Protein AF-A0A8X7YEC7-F1 (afdb_monomer)

Nearest PDB structures (foldseek):
  1x91-assembly1_A  TM=8.165E-01  e=9.341E-04  Arabidopsis thaliana
  2rld-assembly1_A  TM=5.932E-01  e=6.424E-01  Bacteroides thetaiotaomicron VPI-5482
  5nqn-assembly1_A  TM=4.622E-01  e=6.740E-01  Methylosinus trichosporium OB3b
  1qu7-assembly1_B  TM=2.456E-01  e=3.452E+00  Escherichia coli

Radius of gyration: 21.56 Å; Cα contacts (8 Å, |Δi|>4): 210; chains: 1; bounding box: 38×28×79 Å

Structure (mmCIF, N/CA/C/O backbone):
data_AF-A0A8X7YEC7-F1
#
_entry.id   AF-A0A8X7YEC7-F1
#
loop_
_atom_site.group_PDB
_atom_site.id
_atom_site.type_symbol
_atom_site.label_atom_id
_atom_site.label_alt_id
_atom_site.label_comp_id
_atom_site.label_asym_id
_atom_site.label_entity_id
_atom_site.label_seq_id
_atom_site.pdbx_PDB_ins_code
_atom_site.Cartn_x
_atom_site.Cartn_y
_atom_site.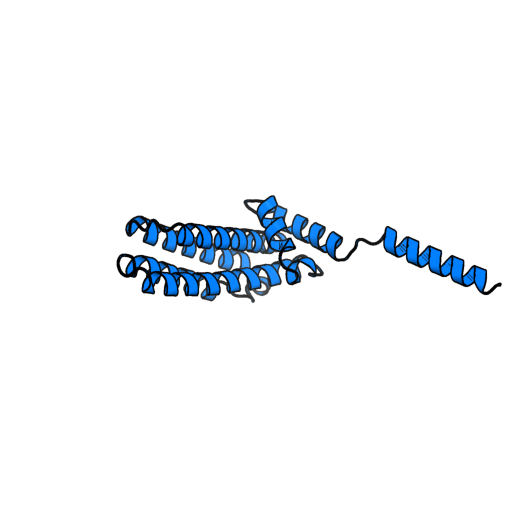Cartn_z
_atom_site.occupancy
_atom_site.B_iso_or_equiv
_atom_site.auth_seq_id
_atom_site.auth_comp_id
_atom_site.auth_asym_id
_atom_site.auth_atom_id
_atom_site.pdbx_PDB_model_num
ATOM 1 N N . MET A 1 1 ? 7.967 14.610 -59.598 1.00 54.66 1 MET A N 1
ATOM 2 C CA . MET A 1 1 ? 7.389 13.491 -58.825 1.00 54.66 1 MET A CA 1
ATOM 3 C C . MET A 1 1 ? 5.997 13.928 -58.411 1.00 54.66 1 MET A C 1
ATOM 5 O O . MET A 1 1 ? 5.881 15.002 -57.839 1.00 54.66 1 MET A O 1
ATOM 9 N N . ASP A 1 2 ? 4.964 13.201 -58.834 1.00 65.31 2 ASP A N 1
ATOM 10 C CA . ASP A 1 2 ? 3.565 13.637 -58.742 1.00 65.31 2 ASP A CA 1
ATOM 11 C C . ASP A 1 2 ? 3.104 13.771 -57.278 1.00 65.31 2 ASP A C 1
ATOM 13 O O . ASP A 1 2 ? 3.426 12.913 -56.452 1.00 65.31 2 ASP A O 1
ATOM 17 N N . SER A 1 3 ? 2.353 14.826 -56.944 1.00 69.06 3 SER A N 1
ATOM 18 C CA . SER A 1 3 ? 1.932 15.131 -55.559 1.00 69.06 3 SER A CA 1
ATOM 19 C C . SER A 1 3 ? 1.156 13.966 -54.920 1.00 69.06 3 SER A C 1
ATOM 21 O O . SER A 1 3 ? 1.333 13.655 -53.742 1.00 69.06 3 SER A O 1
ATOM 23 N N . LYS A 1 4 ? 0.385 13.227 -55.729 1.00 73.25 4 LYS A N 1
ATOM 24 C CA . LYS A 1 4 ? -0.335 12.014 -55.310 1.00 73.25 4 LYS A CA 1
ATOM 25 C C . LYS A 1 4 ? 0.591 10.879 -54.861 1.00 73.25 4 LYS A C 1
ATOM 27 O O . LYS A 1 4 ? 0.279 10.202 -53.885 1.00 73.25 4 LYS A O 1
ATOM 32 N N . ASN A 1 5 ? 1.737 10.691 -55.520 1.00 74.50 5 ASN A N 1
ATOM 33 C CA . ASN A 1 5 ? 2.696 9.648 -55.141 1.00 74.50 5 ASN A CA 1
ATOM 34 C C . ASN A 1 5 ? 3.385 9.972 -53.814 1.00 74.50 5 ASN A C 1
ATOM 36 O O . ASN A 1 5 ? 3.633 9.066 -53.026 1.00 74.50 5 ASN A O 1
ATOM 40 N N . GLN A 1 6 ? 3.652 11.250 -53.534 1.00 74.75 6 GLN A N 1
ATOM 41 C CA . GLN A 1 6 ? 4.194 11.655 -52.236 1.00 74.75 6 GLN A CA 1
ATOM 42 C C . GLN A 1 6 ? 3.188 11.389 -51.111 1.00 74.75 6 GLN A C 1
ATOM 44 O O . GLN A 1 6 ? 3.559 10.783 -50.111 1.00 74.75 6 GLN A O 1
ATOM 49 N N . ILE A 1 7 ? 1.912 11.743 -51.295 1.00 81.94 7 ILE A N 1
ATOM 50 C CA . ILE A 1 7 ? 0.855 11.486 -50.300 1.00 81.94 7 ILE A CA 1
ATOM 51 C C . ILE A 1 7 ? 0.713 9.98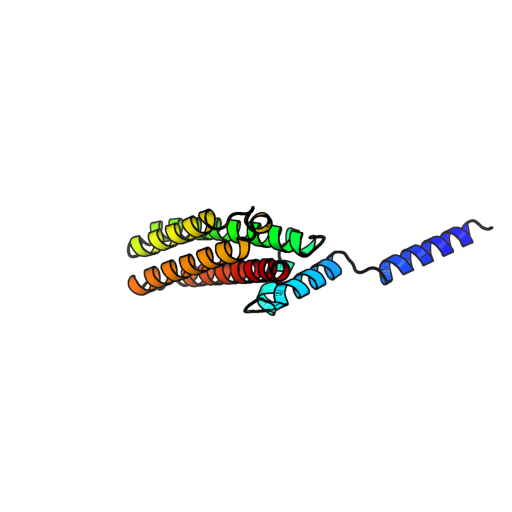3 -50.013 1.00 81.94 7 ILE A C 1
ATOM 53 O O . ILE A 1 7 ? 0.617 9.591 -48.853 1.00 81.94 7 ILE A O 1
ATOM 57 N N . MET A 1 8 ? 0.760 9.137 -51.046 1.00 81.38 8 MET A N 1
ATOM 58 C CA . MET A 1 8 ? 0.685 7.676 -50.900 1.00 81.38 8 MET A CA 1
ATOM 59 C C . MET A 1 8 ? 1.874 7.103 -50.115 1.00 81.38 8 MET A C 1
ATOM 61 O O . MET A 1 8 ? 1.682 6.252 -49.250 1.00 81.38 8 MET A O 1
ATOM 65 N N . ILE A 1 9 ? 3.093 7.593 -50.372 1.00 83.88 9 ILE A N 1
ATOM 66 C CA . ILE A 1 9 ? 4.298 7.175 -49.639 1.00 83.88 9 ILE A CA 1
ATOM 67 C C . ILE A 1 9 ? 4.211 7.611 -48.171 1.00 83.88 9 ILE A C 1
ATOM 69 O O . ILE A 1 9 ? 4.456 6.801 -47.280 1.00 83.88 9 ILE A O 1
ATOM 73 N N . PHE A 1 10 ? 3.807 8.856 -47.904 1.00 82.69 10 PHE A N 1
ATOM 74 C CA . PHE A 1 10 ? 3.613 9.343 -46.536 1.00 82.69 10 PHE A CA 1
ATOM 75 C C . PHE A 1 10 ? 2.533 8.550 -45.791 1.00 82.69 10 PHE A C 1
ATOM 77 O O . PHE A 1 10 ? 2.754 8.158 -44.648 1.00 82.69 10 PHE A O 1
ATOM 84 N N . ALA A 1 11 ? 1.402 8.252 -46.434 1.00 84.50 11 ALA A N 1
ATOM 85 C CA . ALA A 1 11 ? 0.340 7.447 -45.837 1.00 84.50 11 ALA A CA 1
ATOM 86 C C . ALA A 1 11 ? 0.811 6.021 -45.511 1.00 84.50 11 ALA A C 1
ATOM 88 O O . ALA A 1 11 ? 0.528 5.528 -44.423 1.00 84.50 11 ALA A O 1
ATOM 89 N N . ALA A 1 12 ? 1.574 5.384 -46.405 1.00 85.00 12 ALA A N 1
ATOM 90 C CA . ALA A 1 12 ? 2.129 4.052 -46.173 1.00 85.00 12 ALA A CA 1
ATOM 91 C C . ALA A 1 12 ? 3.129 4.031 -45.006 1.00 85.00 12 ALA A C 1
ATOM 93 O O . ALA A 1 12 ? 3.088 3.113 -44.192 1.00 85.00 12 ALA A O 1
ATOM 94 N N . ILE A 1 13 ? 3.980 5.058 -44.883 1.00 84.56 13 ILE A N 1
ATOM 95 C CA . ILE A 1 13 ? 4.914 5.198 -43.756 1.00 84.56 13 ILE A CA 1
ATOM 96 C C . ILE A 1 13 ? 4.142 5.381 -42.450 1.00 84.56 13 ILE A C 1
ATOM 98 O O . ILE A 1 13 ? 4.406 4.674 -41.485 1.00 84.56 13 ILE A O 1
ATOM 102 N N . VAL A 1 14 ? 3.160 6.282 -42.414 1.00 83.06 14 VAL A N 1
ATOM 103 C CA . VAL A 1 14 ? 2.348 6.523 -41.212 1.00 83.06 14 VAL A CA 1
ATOM 104 C C . VAL A 1 14 ? 1.594 5.257 -40.795 1.00 83.06 14 VAL A C 1
ATOM 106 O O . VAL A 1 14 ? 1.624 4.897 -39.622 1.00 83.06 14 VAL A O 1
ATOM 109 N N . LEU A 1 15 ? 0.990 4.531 -41.741 1.00 82.00 15 LEU A N 1
ATOM 110 C CA . LEU A 1 15 ? 0.308 3.265 -41.461 1.00 82.00 15 LEU A CA 1
ATOM 111 C C . LEU A 1 15 ? 1.281 2.198 -40.938 1.00 82.00 15 LEU A C 1
ATOM 113 O O . LEU A 1 15 ? 0.968 1.489 -39.987 1.00 82.00 15 LEU A O 1
ATOM 117 N N . TYR A 1 16 ? 2.474 2.107 -41.531 1.00 82.12 16 TYR A N 1
ATOM 118 C CA . TYR A 1 16 ? 3.519 1.187 -41.091 1.00 82.12 16 TYR A CA 1
ATOM 119 C C . TYR A 1 16 ? 3.964 1.490 -39.656 1.00 82.12 16 TYR A C 1
ATOM 121 O O . TYR A 1 16 ? 4.081 0.566 -38.853 1.00 82.12 16 TYR A O 1
ATOM 129 N N . LEU A 1 17 ? 4.140 2.770 -39.312 1.00 78.31 17 LEU A N 1
ATOM 130 C CA . LEU A 1 17 ? 4.478 3.198 -37.955 1.00 78.31 17 LEU A CA 1
ATOM 131 C C . LEU A 1 17 ? 3.353 2.863 -36.960 1.00 78.31 17 LEU A C 1
ATOM 133 O O . LEU A 1 17 ? 3.628 2.302 -35.907 1.00 78.31 17 LEU A O 1
ATOM 137 N N . PHE A 1 18 ? 2.087 3.116 -37.298 1.00 71.69 18 PHE A N 1
ATOM 138 C CA . PHE A 1 18 ? 0.964 2.765 -36.416 1.00 71.69 18 PHE A CA 1
ATOM 139 C C . PHE A 1 18 ? 0.798 1.256 -36.188 1.00 71.69 18 PHE A C 1
ATOM 141 O O . PHE A 1 18 ? 0.271 0.864 -35.155 1.00 71.69 18 PHE A O 1
ATOM 148 N N . LEU A 1 19 ? 1.224 0.417 -37.136 1.00 75.25 19 LEU A N 1
ATOM 149 C CA . LEU A 1 19 ? 1.111 -1.041 -37.029 1.00 75.25 19 LEU A CA 1
ATOM 150 C C . LEU A 1 19 ? 2.298 -1.706 -36.317 1.00 75.25 19 LEU A C 1
ATOM 152 O O . LEU A 1 19 ? 2.143 -2.813 -35.814 1.00 75.25 19 LEU A O 1
ATOM 156 N N . HIS A 1 20 ? 3.478 -1.077 -36.311 1.00 72.69 20 HIS A N 1
ATOM 157 C CA . HIS A 1 20 ? 4.707 -1.689 -35.781 1.00 72.69 20 HIS A CA 1
ATOM 158 C C . HIS A 1 20 ? 5.161 -1.112 -34.442 1.00 72.69 20 HIS A C 1
ATOM 160 O O . HIS A 1 20 ? 5.973 -1.742 -33.767 1.00 72.69 20 HIS A O 1
ATOM 166 N N . PHE A 1 21 ? 4.677 0.071 -34.056 1.00 73.38 21 PHE A N 1
ATOM 167 C CA . PHE A 1 21 ? 4.976 0.635 -32.747 1.00 73.38 21 PHE A CA 1
ATOM 168 C C . PHE A 1 21 ? 3.838 0.307 -31.784 1.00 73.38 21 PHE A C 1
ATOM 170 O O . PHE A 1 21 ? 2.695 0.665 -32.080 1.00 73.38 21 PHE A O 1
ATOM 177 N N . PRO A 1 22 ? 4.129 -0.353 -30.648 1.00 70.38 22 PRO A N 1
ATOM 178 C CA . PRO A 1 22 ? 3.108 -0.632 -29.656 1.00 70.38 22 PRO A CA 1
ATOM 179 C C . PRO A 1 22 ? 2.471 0.678 -29.207 1.00 70.38 22 PRO A C 1
ATOM 181 O O . PRO A 1 22 ? 3.139 1.708 -29.042 1.00 70.38 22 PRO A O 1
ATOM 184 N N . SER A 1 23 ? 1.158 0.639 -29.014 1.00 80.81 23 SER A N 1
ATOM 185 C CA . SER A 1 23 ? 0.453 1.753 -28.396 1.00 80.81 23 SER A CA 1
ATOM 186 C C . SER A 1 23 ? 1.023 2.020 -26.997 1.00 80.81 23 SER A C 1
ATOM 188 O O . SER A 1 23 ? 1.569 1.127 -26.346 1.00 80.81 23 SER A O 1
ATOM 190 N N . GLN A 1 24 ? 0.866 3.245 -26.489 1.00 79.44 24 GLN A N 1
ATOM 191 C CA . GLN A 1 24 ? 1.275 3.561 -25.112 1.00 79.44 24 GLN A CA 1
ATOM 192 C C . GLN A 1 24 ? 0.622 2.619 -24.089 1.00 79.44 24 GLN A C 1
ATOM 194 O O . GLN A 1 24 ? 1.245 2.253 -23.099 1.00 79.44 24 GLN A O 1
ATOM 199 N N . THR A 1 25 ? -0.612 2.188 -24.355 1.00 82.88 25 THR A N 1
ATOM 200 C CA . THR A 1 25 ? -1.328 1.218 -23.527 1.00 82.88 25 THR A CA 1
ATOM 201 C C . THR A 1 25 ? -0.653 -0.151 -23.535 1.00 82.88 25 THR A C 1
ATOM 203 O O . THR A 1 25 ? -0.433 -0.709 -22.466 1.00 82.88 25 THR A O 1
ATOM 206 N N . GLU A 1 26 ? -0.292 -0.687 -24.702 1.00 85.94 26 GLU A N 1
ATOM 207 C CA . GLU A 1 26 ? 0.388 -1.987 -24.801 1.00 85.94 26 GLU A CA 1
ATOM 208 C C . GLU A 1 26 ? 1.764 -1.958 -24.130 1.00 85.94 26 GLU A C 1
ATOM 210 O O . GLU A 1 26 ? 2.070 -2.846 -23.337 1.00 85.94 26 GLU A O 1
ATOM 215 N N . ALA A 1 27 ? 2.548 -0.901 -24.367 1.00 86.31 27 ALA A N 1
ATOM 216 C CA . ALA A 1 27 ? 3.844 -0.717 -23.716 1.00 86.31 27 ALA A CA 1
ATOM 217 C C . ALA A 1 27 ? 3.707 -0.626 -22.183 1.00 86.31 27 ALA A C 1
ATOM 219 O O . ALA A 1 27 ? 4.483 -1.233 -21.446 1.00 86.31 27 ALA A O 1
ATOM 220 N N . GLY A 1 28 ? 2.686 0.083 -21.692 1.00 89.56 28 GLY A N 1
ATOM 221 C CA . GLY A 1 28 ? 2.388 0.178 -20.264 1.00 89.56 28 GLY A CA 1
ATOM 222 C C . GLY A 1 28 ? 1.987 -1.160 -19.638 1.00 89.56 28 GLY A C 1
ATOM 223 O O . GLY A 1 28 ? 2.434 -1.485 -18.539 1.00 89.56 28 GLY A O 1
ATOM 224 N N . VAL A 1 29 ? 1.178 -1.965 -20.335 1.00 92.94 29 VAL A N 1
ATOM 225 C CA . VAL A 1 29 ? 0.795 -3.314 -19.881 1.00 92.94 29 VAL A CA 1
ATOM 226 C C . VAL A 1 29 ? 2.007 -4.241 -19.836 1.00 92.94 29 VAL A C 1
ATOM 228 O O . VAL A 1 29 ? 2.161 -4.990 -18.870 1.00 92.94 29 VAL A O 1
ATOM 231 N N . GLU A 1 30 ? 2.881 -4.189 -20.841 1.00 93.75 30 GLU A N 1
ATOM 232 C CA . GLU A 1 30 ? 4.117 -4.975 -20.864 1.00 93.75 30 GLU A CA 1
ATOM 233 C C . GLU A 1 30 ? 5.028 -4.607 -19.686 1.00 93.75 30 GLU A C 1
ATOM 235 O O . GLU A 1 30 ? 5.528 -5.483 -18.976 1.00 93.75 30 GLU A O 1
ATOM 240 N N . LEU A 1 31 ? 5.183 -3.311 -19.417 1.00 94.44 31 LEU A N 1
ATOM 241 C CA . LEU A 1 31 ? 6.000 -2.820 -18.316 1.00 94.44 31 LEU A CA 1
ATOM 242 C C . LEU A 1 31 ? 5.409 -3.193 -16.945 1.00 94.44 31 LEU A C 1
ATOM 244 O O . LEU A 1 31 ? 6.135 -3.683 -16.079 1.00 94.44 31 LEU A O 1
ATOM 248 N N . ALA A 1 32 ? 4.090 -3.058 -16.765 1.00 95.12 32 ALA A N 1
ATOM 249 C CA . ALA A 1 32 ? 3.384 -3.539 -15.575 1.00 95.12 32 ALA A CA 1
ATOM 250 C C . ALA A 1 32 ? 3.580 -5.054 -15.378 1.00 95.12 32 ALA A C 1
ATOM 252 O O . ALA A 1 32 ? 3.898 -5.523 -14.287 1.00 95.12 32 ALA A O 1
ATOM 253 N N . SER A 1 33 ? 3.470 -5.824 -16.460 1.00 95.69 33 SER A N 1
ATOM 254 C CA . SER A 1 33 ? 3.699 -7.272 -16.464 1.00 95.69 33 SER A CA 1
ATOM 255 C C . SER A 1 33 ? 5.129 -7.637 -16.078 1.00 95.69 33 SER A C 1
ATOM 257 O O . SER A 1 33 ? 5.350 -8.649 -15.412 1.00 95.69 33 SER A O 1
ATOM 259 N N . LYS A 1 34 ? 6.111 -6.824 -16.482 1.00 95.06 34 LYS A N 1
ATOM 260 C CA . LYS A 1 34 ? 7.515 -7.022 -16.127 1.00 95.06 34 LYS A CA 1
ATOM 261 C C . LYS A 1 34 ? 7.744 -6.833 -14.631 1.00 95.06 34 LYS A C 1
ATOM 263 O O . LYS A 1 34 ? 8.390 -7.690 -14.031 1.00 95.06 34 LYS A O 1
ATOM 268 N N . VAL A 1 35 ? 7.203 -5.767 -14.040 1.00 95.62 35 VAL A N 1
ATOM 269 C CA . VAL A 1 35 ? 7.418 -5.487 -12.614 1.00 95.62 35 VAL A CA 1
ATOM 270 C C . VAL A 1 35 ? 6.665 -6.450 -11.689 1.00 95.62 35 VAL A C 1
ATOM 272 O O . VAL A 1 35 ? 7.132 -6.782 -10.605 1.00 95.62 35 VAL A O 1
ATOM 275 N N . CYS A 1 36 ? 5.524 -6.980 -12.134 1.00 97.12 36 CYS A N 1
ATOM 276 C CA . CYS A 1 36 ? 4.721 -7.905 -11.337 1.00 97.12 36 CYS A CA 1
ATOM 277 C C . CYS A 1 36 ? 5.302 -9.321 -11.231 1.00 97.12 36 CYS A C 1
ATOM 279 O O . CYS A 1 36 ? 4.726 -10.164 -10.554 1.00 97.12 36 CYS A O 1
ATOM 281 N N . LYS A 1 37 ? 6.450 -9.616 -11.854 1.00 95.12 37 LYS A N 1
ATOM 282 C CA . LYS A 1 37 ? 7.102 -10.935 -11.735 1.00 95.12 37 LYS A CA 1
ATOM 283 C C . LYS A 1 37 ? 7.494 -11.297 -10.301 1.00 95.12 37 LYS A C 1
ATOM 285 O O . LYS A 1 37 ? 7.618 -12.479 -10.001 1.00 95.12 37 LYS A O 1
ATOM 290 N N . TYR A 1 38 ? 7.688 -10.292 -9.451 1.00 89.50 38 TYR A N 1
ATOM 291 C CA . TYR A 1 38 ? 8.061 -10.455 -8.047 1.00 89.50 38 TYR A CA 1
ATOM 292 C C . TYR A 1 38 ? 6.877 -10.294 -7.083 1.00 89.50 38 TYR A C 1
ATOM 294 O O . TYR A 1 38 ? 7.088 -10.272 -5.873 1.00 89.50 38 TYR A O 1
ATOM 302 N N . SER A 1 39 ? 5.645 -10.156 -7.586 1.00 94.44 39 SER A N 1
ATOM 303 C CA . SER A 1 39 ? 4.468 -10.039 -6.723 1.00 94.44 39 SER A CA 1
ATOM 304 C C . SER A 1 39 ? 4.032 -11.398 -6.181 1.00 94.44 39 SER A C 1
ATOM 306 O O . SER A 1 39 ? 4.281 -12.445 -6.785 1.00 94.44 39 SER A O 1
ATOM 308 N N . GLN A 1 40 ? 3.333 -11.389 -5.047 1.00 92.31 40 GLN A N 1
ATOM 309 C CA . GLN A 1 40 ? 2.715 -12.601 -4.510 1.00 92.31 40 GLN A CA 1
ATOM 310 C C . GLN A 1 40 ? 1.550 -13.064 -5.389 1.00 92.31 40 GLN A C 1
ATOM 312 O O . GLN A 1 40 ? 1.303 -14.263 -5.522 1.00 92.31 40 GLN A O 1
ATOM 317 N N . ASN A 1 41 ? 0.835 -12.117 -6.006 1.00 95.12 41 ASN A N 1
ATOM 318 C CA . ASN A 1 41 ? -0.218 -12.406 -6.969 1.00 95.12 41 ASN A CA 1
ATOM 319 C C . ASN A 1 41 ? 0.021 -11.640 -8.274 1.00 95.12 41 ASN A C 1
ATOM 321 O O . ASN A 1 41 ? -0.234 -10.437 -8.368 1.00 95.12 41 ASN A O 1
ATOM 325 N N . TYR A 1 42 ? 0.515 -12.352 -9.288 1.00 96.69 42 TYR A N 1
ATOM 326 C CA . TYR A 1 42 ? 0.857 -11.772 -10.587 1.00 96.69 42 TYR A CA 1
ATOM 327 C C . TYR A 1 42 ? -0.334 -11.058 -11.241 1.00 96.69 42 TYR A C 1
ATOM 329 O O . TYR A 1 42 ? -0.242 -9.881 -11.583 1.00 96.69 42 TYR A O 1
ATOM 337 N N . GLU A 1 43 ? -1.468 -11.748 -11.373 1.00 97.19 43 GLU A N 1
ATOM 338 C CA . GLU A 1 43 ? -2.658 -11.220 -12.049 1.00 97.19 43 GLU A CA 1
ATOM 339 C C . GLU A 1 43 ? -3.206 -9.983 -11.329 1.00 97.19 43 GLU A C 1
ATOM 341 O O . GLU A 1 43 ? -3.464 -8.953 -11.955 1.00 97.19 43 GLU A O 1
ATOM 346 N N . SER A 1 44 ? -3.303 -10.049 -9.999 1.00 96.81 44 SER A N 1
ATOM 347 C CA . SER A 1 44 ? -3.783 -8.937 -9.183 1.00 96.81 44 SER A CA 1
ATOM 348 C C . SER A 1 44 ? -2.841 -7.734 -9.234 1.00 96.81 44 SER A C 1
ATOM 350 O O . SER A 1 44 ? -3.311 -6.598 -9.315 1.00 96.81 44 SER A O 1
ATOM 352 N N . CYS A 1 45 ? -1.525 -7.959 -9.254 1.00 97.88 45 CYS A N 1
ATOM 353 C CA . CYS A 1 45 ? -0.541 -6.895 -9.426 1.00 97.88 45 CYS A CA 1
ATOM 354 C C . CYS A 1 45 ? -0.693 -6.212 -10.791 1.00 97.88 45 CYS A C 1
ATOM 356 O O . CYS A 1 45 ? -0.823 -4.986 -10.848 1.00 97.88 45 CYS A O 1
ATOM 358 N N . VAL A 1 46 ? -0.758 -6.984 -11.884 1.00 97.62 46 VAL A N 1
ATOM 359 C CA . VAL A 1 46 ? -0.906 -6.422 -13.237 1.00 97.62 46 VAL A CA 1
ATOM 360 C C . VAL A 1 46 ? -2.206 -5.635 -13.338 1.00 97.62 46 VAL A C 1
ATOM 362 O O . VAL A 1 46 ? -2.198 -4.493 -13.797 1.00 97.62 46 VAL A O 1
ATOM 365 N N . GLN A 1 47 ? -3.318 -6.190 -12.856 1.00 97.06 47 GLN A N 1
ATOM 366 C CA . GLN A 1 47 ? -4.605 -5.497 -12.829 1.00 97.06 47 GLN A CA 1
ATOM 367 C C . GLN A 1 47 ? -4.534 -4.195 -12.016 1.00 97.06 47 GLN A C 1
ATOM 369 O O . GLN A 1 47 ? -5.025 -3.153 -12.452 1.00 97.06 47 GLN A O 1
ATOM 374 N N . THR A 1 48 ? -3.888 -4.228 -10.852 1.00 97.06 48 THR A N 1
ATOM 375 C CA . THR A 1 48 ? -3.724 -3.056 -9.986 1.00 97.06 48 THR A CA 1
ATOM 376 C C . THR A 1 48 ? -2.942 -1.952 -10.686 1.00 97.06 48 THR A C 1
ATOM 378 O O . THR A 1 48 ? -3.418 -0.817 -10.744 1.00 97.06 48 THR A O 1
ATOM 381 N N . LEU A 1 49 ? -1.789 -2.266 -11.279 1.00 96.81 49 LEU A N 1
ATOM 382 C CA . LEU A 1 49 ? -0.959 -1.274 -11.963 1.00 96.81 49 LEU A CA 1
ATOM 383 C C . LEU A 1 49 ? -1.617 -0.761 -13.249 1.00 96.81 49 LEU A C 1
ATOM 385 O O . LEU A 1 49 ? -1.583 0.432 -13.524 1.00 96.81 49 LEU A O 1
ATOM 389 N N . THR A 1 50 ? -2.264 -1.619 -14.031 1.00 95.88 50 THR A N 1
ATOM 390 C CA . THR A 1 50 ? -2.901 -1.205 -15.295 1.00 95.88 50 THR A CA 1
ATOM 391 C C . THR A 1 50 ? -4.196 -0.416 -15.088 1.00 95.88 50 THR A C 1
ATOM 393 O O . THR A 1 50 ? -4.547 0.408 -15.930 1.00 95.88 50 THR A O 1
ATOM 396 N N . SER A 1 51 ? -4.879 -0.593 -13.950 1.00 95.44 51 SER A N 1
ATOM 397 C CA . SER A 1 51 ? -6.080 0.183 -13.599 1.00 95.44 51 SER A CA 1
ATOM 398 C C . SER A 1 51 ? -5.803 1.659 -13.279 1.00 95.44 51 SER A C 1
ATOM 400 O O . SER A 1 51 ? -6.733 2.468 -13.241 1.00 95.44 51 SER A O 1
ATOM 402 N N . HIS A 1 52 ? -4.536 2.030 -13.072 1.00 93.75 52 HIS A N 1
ATOM 403 C CA . HIS A 1 52 ? -4.124 3.392 -12.754 1.00 93.75 52 HIS A CA 1
ATOM 404 C C . HIS A 1 52 ? -3.449 4.048 -13.973 1.00 93.75 52 HIS A C 1
ATOM 406 O O . HIS A 1 52 ? -2.386 3.605 -14.410 1.00 93.75 52 HIS A O 1
ATOM 412 N N . PRO A 1 53 ? -4.004 5.149 -14.518 1.00 92.31 53 PRO A N 1
ATOM 413 C CA . PRO A 1 53 ? -3.426 5.805 -15.691 1.00 92.31 53 PRO A CA 1
ATOM 414 C C . PRO A 1 53 ? -1.973 6.262 -15.494 1.00 92.31 53 PRO A C 1
ATOM 416 O O . PRO A 1 53 ? -1.186 6.202 -16.434 1.00 92.31 53 PRO A O 1
ATOM 419 N N . GLN A 1 54 ? -1.597 6.690 -14.281 1.00 92.06 54 GLN A N 1
ATOM 420 C CA . GLN A 1 54 ? -0.233 7.156 -13.999 1.00 92.06 54 GLN A CA 1
ATOM 421 C C . GLN A 1 54 ? 0.840 6.059 -14.074 1.00 92.06 54 GLN A C 1
ATOM 423 O O . GLN A 1 54 ? 1.981 6.362 -14.405 1.00 92.06 54 GLN A O 1
ATOM 428 N N . THR A 1 55 ? 0.497 4.807 -13.774 1.00 93.38 55 THR A N 1
ATOM 429 C CA . THR A 1 55 ? 1.402 3.653 -13.895 1.00 93.38 55 THR A CA 1
ATOM 430 C C . THR A 1 55 ? 1.368 3.092 -15.310 1.00 93.38 55 THR A C 1
ATOM 432 O O . THR A 1 55 ? 2.410 2.722 -15.835 1.00 93.38 55 THR A O 1
ATOM 435 N N . LEU A 1 56 ? 0.205 3.103 -15.969 1.00 91.81 56 LEU A N 1
ATOM 436 C CA . LEU A 1 56 ? 0.080 2.685 -17.368 1.00 91.81 56 LEU A CA 1
ATOM 437 C C . LEU A 1 56 ? 0.850 3.610 -18.328 1.00 91.81 56 LEU A C 1
ATOM 439 O O . LEU A 1 56 ? 1.417 3.147 -19.309 1.00 91.81 56 LEU A O 1
ATOM 443 N N . GLY A 1 57 ? 0.888 4.914 -18.047 1.00 90.50 57 GLY A N 1
ATOM 444 C CA . GLY A 1 57 ? 1.649 5.897 -18.825 1.00 90.50 57 GLY A CA 1
ATOM 445 C C . GLY A 1 57 ? 3.112 6.059 -18.398 1.00 90.50 57 GLY A C 1
ATOM 446 O O . GLY A 1 57 ? 3.780 6.975 -18.881 1.00 90.50 57 GLY A O 1
ATOM 447 N N . ALA A 1 58 ? 3.607 5.242 -17.464 1.00 94.00 58 ALA A N 1
ATOM 448 C CA . ALA A 1 58 ? 4.966 5.367 -16.955 1.00 94.00 58 ALA A CA 1
ATOM 449 C C . ALA A 1 58 ? 5.999 4.923 -18.013 1.00 94.00 58 ALA A C 1
ATOM 451 O O . ALA A 1 58 ? 5.830 3.873 -18.632 1.00 94.00 58 ALA A O 1
ATOM 452 N N . PRO A 1 59 ? 7.090 5.682 -18.221 1.00 93.12 59 PRO A N 1
ATOM 453 C CA . PRO A 1 59 ? 8.044 5.402 -19.297 1.00 93.12 59 PRO A CA 1
ATOM 454 C C . PRO A 1 59 ? 9.043 4.273 -18.994 1.00 93.12 59 PRO A C 1
ATOM 456 O O . PRO A 1 59 ? 9.763 3.857 -19.898 1.00 93.12 59 PRO A O 1
ATOM 459 N N . ASN A 1 60 ? 9.164 3.834 -17.738 1.00 94.62 60 ASN A N 1
ATOM 460 C CA . ASN A 1 60 ? 10.118 2.811 -17.296 1.00 94.62 60 ASN A CA 1
ATOM 461 C C . ASN A 1 60 ? 9.743 2.248 -15.913 1.00 94.62 60 ASN A C 1
ATOM 463 O O . ASN A 1 60 ? 8.854 2.769 -15.234 1.00 94.62 60 ASN A O 1
ATOM 467 N N . GLU A 1 61 ? 10.425 1.182 -15.497 1.00 95.00 61 GLU A N 1
ATOM 468 C CA . GLU A 1 61 ? 10.174 0.459 -14.246 1.00 95.00 61 GLU A CA 1
ATOM 469 C C . GLU A 1 61 ? 10.321 1.371 -13.026 1.00 95.00 61 GLU A C 1
ATOM 471 O O . GLU A 1 61 ? 9.512 1.290 -12.103 1.00 95.00 61 GLU A O 1
ATOM 476 N N . LYS A 1 62 ? 11.302 2.288 -13.048 1.00 94.75 62 LYS A N 1
ATOM 477 C CA . LYS A 1 62 ? 11.509 3.264 -11.970 1.00 94.75 62 LYS A CA 1
ATOM 478 C C . LYS A 1 62 ? 10.276 4.144 -11.783 1.00 94.75 62 LYS A C 1
ATOM 480 O O . LYS A 1 62 ? 9.776 4.270 -10.670 1.00 94.75 62 LYS A O 1
ATOM 485 N N . ALA A 1 63 ? 9.749 4.692 -12.874 1.00 95.06 63 ALA A N 1
ATOM 486 C CA . ALA A 1 63 ? 8.543 5.506 -12.837 1.00 95.06 63 ALA A CA 1
ATOM 487 C C . ALA A 1 63 ? 7.309 4.695 -12.401 1.00 95.06 63 ALA A C 1
ATOM 489 O O . ALA A 1 63 ? 6.469 5.226 -11.675 1.00 95.06 63 ALA A O 1
ATOM 490 N N . ILE A 1 64 ? 7.198 3.410 -12.775 1.00 96.00 64 ILE A N 1
ATOM 491 C CA . ILE A 1 64 ? 6.143 2.543 -12.224 1.00 96.00 64 ILE A CA 1
ATOM 492 C C . ILE A 1 64 ? 6.292 2.406 -10.709 1.00 96.00 64 ILE A C 1
ATOM 494 O O . ILE A 1 64 ? 5.296 2.569 -10.011 1.00 96.00 64 ILE A O 1
ATOM 498 N N . ALA A 1 65 ? 7.492 2.136 -10.193 1.00 96.06 65 ALA A N 1
ATOM 499 C CA . ALA A 1 65 ? 7.710 1.977 -8.757 1.00 96.06 65 ALA A CA 1
ATOM 500 C C . ALA A 1 65 ? 7.385 3.259 -7.979 1.00 96.06 65 ALA A C 1
ATOM 502 O O . ALA A 1 65 ? 6.644 3.203 -7.000 1.00 96.06 65 ALA A O 1
ATOM 503 N N . GLU A 1 66 ? 7.841 4.423 -8.452 1.00 95.75 66 GLU A N 1
ATOM 504 C CA . GLU A 1 66 ? 7.504 5.727 -7.861 1.00 95.75 66 GLU A CA 1
ATOM 505 C C . GLU A 1 66 ? 5.981 5.932 -7.802 1.00 95.75 66 GLU A C 1
ATOM 507 O O . GLU A 1 66 ? 5.425 6.274 -6.755 1.00 95.75 66 GLU A O 1
ATOM 512 N N . LYS A 1 67 ? 5.272 5.653 -8.906 1.00 96.31 67 LYS A N 1
ATOM 513 C CA . LYS A 1 67 ? 3.810 5.783 -8.956 1.00 96.31 67 LYS A CA 1
ATOM 514 C C . LYS A 1 67 ? 3.079 4.733 -8.131 1.00 96.31 67 LYS A C 1
ATOM 516 O O . LYS A 1 67 ? 2.068 5.066 -7.516 1.00 96.31 67 LYS A O 1
ATOM 521 N N . ALA A 1 68 ? 3.576 3.505 -8.060 1.00 96.69 68 ALA A N 1
ATOM 522 C CA . ALA A 1 68 ? 3.003 2.461 -7.222 1.00 96.69 68 ALA A CA 1
ATOM 523 C C . ALA A 1 68 ? 3.139 2.805 -5.729 1.00 96.69 68 ALA A C 1
ATOM 525 O O . ALA A 1 68 ? 2.169 2.661 -4.987 1.00 96.69 68 ALA A O 1
ATOM 526 N N . LEU A 1 69 ? 4.282 3.355 -5.302 1.00 96.69 69 LEU A N 1
ATOM 527 C CA . LEU A 1 69 ? 4.488 3.856 -3.938 1.00 96.69 69 LEU A CA 1
ATOM 528 C C . LEU A 1 69 ? 3.567 5.042 -3.613 1.00 96.69 69 LEU A C 1
ATOM 530 O O . LEU A 1 69 ? 2.964 5.081 -2.540 1.00 96.69 69 LEU A O 1
ATOM 534 N N . GLU A 1 70 ? 3.389 5.988 -4.543 1.00 96.00 70 GLU A N 1
ATOM 535 C CA . GLU A 1 70 ? 2.415 7.081 -4.390 1.00 96.00 70 GLU A CA 1
ATOM 536 C C . GLU A 1 70 ? 0.979 6.549 -4.214 1.00 96.00 70 GLU A C 1
ATOM 538 O O . GLU A 1 70 ? 0.236 7.032 -3.351 1.00 96.00 70 GLU A O 1
ATOM 543 N N . ILE A 1 71 ? 0.585 5.547 -5.011 1.00 96.75 71 ILE A N 1
ATOM 544 C CA . ILE A 1 71 ? -0.732 4.899 -4.924 1.00 96.75 71 ILE A CA 1
ATOM 545 C C . ILE A 1 71 ? -0.886 4.181 -3.580 1.00 96.75 71 ILE A C 1
ATOM 547 O O . ILE A 1 71 ? -1.886 4.401 -2.899 1.00 96.75 71 ILE A O 1
ATOM 551 N N . ALA A 1 72 ? 0.104 3.388 -3.165 1.00 97.19 72 ALA A N 1
ATOM 552 C CA . ALA A 1 72 ? 0.115 2.690 -1.881 1.00 97.19 72 ALA A CA 1
ATOM 553 C C . ALA A 1 72 ? -0.032 3.665 -0.709 1.00 97.19 72 ALA A C 1
ATOM 555 O O . ALA A 1 72 ? -0.917 3.506 0.132 1.00 97.19 72 ALA A O 1
ATOM 556 N N . ARG A 1 73 ? 0.732 4.761 -0.713 1.00 96.62 73 ARG A N 1
ATOM 557 C CA . ARG A 1 73 ? 0.622 5.807 0.309 1.00 96.62 73 ARG A CA 1
ATOM 558 C C . ARG A 1 73 ? -0.773 6.429 0.351 1.00 96.62 73 ARG A C 1
ATOM 560 O O . ARG A 1 73 ? -1.319 6.655 1.431 1.00 96.62 73 ARG A O 1
ATOM 567 N N . LYS A 1 74 ? -1.371 6.704 -0.813 1.00 96.69 74 LYS A N 1
ATOM 568 C CA . LYS A 1 74 ? -2.739 7.235 -0.909 1.00 96.69 74 LYS A CA 1
ATOM 569 C C . LYS A 1 74 ? -3.774 6.233 -0.393 1.00 96.69 74 LYS A C 1
ATOM 571 O O . LYS A 1 74 ? -4.708 6.638 0.300 1.00 96.69 74 LYS A O 1
ATOM 576 N N . GLU A 1 75 ? -3.604 4.951 -0.698 1.00 97.81 75 GLU A N 1
ATOM 577 C CA . GLU A 1 75 ? -4.475 3.878 -0.215 1.00 97.81 75 GLU A CA 1
ATOM 578 C C . GLU A 1 75 ? -4.396 3.747 1.314 1.00 97.81 75 GLU A C 1
ATOM 580 O O . GLU A 1 75 ? -5.434 3.624 1.964 1.00 97.81 75 GLU A O 1
ATOM 585 N N . SER A 1 76 ? -3.210 3.891 1.916 1.00 98.12 76 SER A N 1
ATOM 586 C CA . SER A 1 76 ? -3.032 3.938 3.379 1.00 98.12 76 SER A CA 1
ATOM 587 C C . SER A 1 76 ? -3.755 5.116 4.024 1.00 98.12 76 SER A C 1
ATOM 589 O O . SER A 1 76 ? -4.474 4.937 5.007 1.00 98.12 76 SER A O 1
ATOM 591 N N . VAL A 1 77 ? -3.656 6.316 3.438 1.00 98.31 77 VAL A N 1
ATOM 592 C CA . VAL A 1 77 ? -4.420 7.486 3.909 1.00 98.31 77 VAL A CA 1
ATOM 593 C C . VAL A 1 77 ? -5.924 7.212 3.840 1.00 98.31 77 VAL A C 1
ATOM 595 O O . VAL A 1 77 ? -6.638 7.437 4.819 1.00 98.31 77 VAL A O 1
ATOM 598 N N . GLY A 1 78 ? -6.410 6.708 2.703 1.00 98.38 78 GLY A N 1
ATOM 599 C CA . GLY A 1 78 ? -7.825 6.385 2.515 1.00 98.38 78 GLY A CA 1
ATOM 600 C C . GLY A 1 78 ? -8.325 5.344 3.517 1.00 98.38 78 GLY A C 1
ATOM 601 O O . GLY A 1 78 ? -9.392 5.515 4.106 1.00 98.38 78 GLY A O 1
ATOM 602 N N . THR A 1 79 ? -7.522 4.314 3.772 1.00 98.50 79 THR A N 1
ATOM 603 C CA . THR A 1 79 ? -7.856 3.226 4.697 1.00 98.50 79 THR A CA 1
ATOM 604 C C . THR A 1 79 ? -7.861 3.705 6.151 1.00 98.50 79 THR A C 1
ATOM 606 O O . THR A 1 79 ? -8.796 3.407 6.892 1.00 98.50 79 THR A O 1
ATOM 609 N N . SER A 1 80 ? -6.905 4.551 6.552 1.00 98.62 80 SER A N 1
ATOM 610 C CA . SER A 1 80 ? -6.900 5.192 7.877 1.00 98.62 80 SER A CA 1
ATOM 611 C C . SER A 1 80 ? -8.157 6.046 8.114 1.00 98.62 80 SER A C 1
ATOM 613 O O . SER A 1 80 ? -8.818 5.939 9.155 1.00 98.62 80 SER A O 1
ATOM 615 N N . VAL A 1 81 ? -8.551 6.853 7.121 1.00 98.69 81 VAL A N 1
ATOM 616 C CA . VAL A 1 81 ? -9.784 7.660 7.178 1.00 98.69 81 VAL A CA 1
ATOM 617 C C . VAL A 1 81 ? -11.024 6.770 7.245 1.00 98.69 81 VAL A C 1
ATOM 619 O O . VAL A 1 81 ? -11.929 7.047 8.036 1.00 98.69 81 VAL A O 1
ATOM 622 N N . PHE A 1 82 ? -11.05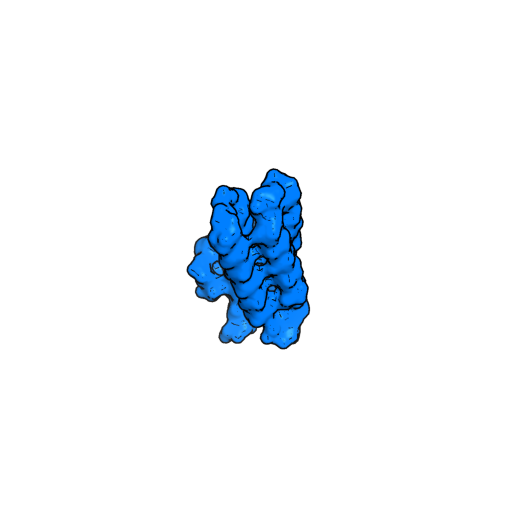9 5.689 6.464 1.00 98.69 82 PHE A N 1
ATOM 623 C CA . PHE A 1 82 ? -12.142 4.712 6.498 1.00 98.69 82 PHE A CA 1
ATOM 624 C C . PHE A 1 82 ? -12.313 4.118 7.899 1.00 98.69 82 PHE A C 1
ATOM 626 O O . PHE A 1 82 ? -13.413 4.180 8.447 1.00 98.69 82 PHE A O 1
ATOM 633 N N . PHE A 1 83 ? -11.240 3.619 8.520 1.00 98.69 83 PHE A N 1
ATOM 634 C CA . PHE A 1 83 ? -11.303 3.044 9.867 1.00 98.69 83 PHE A CA 1
ATOM 635 C C . PHE A 1 83 ? -11.688 4.079 10.928 1.00 98.69 83 PHE A C 1
ATOM 637 O O . PHE A 1 83 ? -12.490 3.780 11.811 1.00 98.69 83 PHE A O 1
ATOM 644 N N . THR A 1 84 ? -11.228 5.325 10.788 1.00 98.69 84 THR A N 1
ATOM 645 C CA . THR A 1 84 ? -11.666 6.439 11.645 1.00 98.69 84 THR A CA 1
ATOM 646 C C . THR A 1 84 ? -13.178 6.675 11.537 1.00 98.69 84 THR A C 1
ATOM 648 O O . THR A 1 84 ? -13.855 6.914 12.539 1.00 98.69 84 THR A O 1
ATOM 651 N N . GLY A 1 85 ? -13.734 6.628 10.323 1.00 98.50 85 GLY A N 1
ATOM 652 C CA . GLY A 1 85 ? -15.177 6.735 10.095 1.00 98.50 85 GLY A CA 1
ATOM 653 C C . GLY A 1 85 ? -15.939 5.532 10.648 1.00 98.50 85 GLY A C 1
ATOM 654 O O . GLY A 1 85 ? -16.955 5.695 11.326 1.00 98.50 85 GLY A O 1
ATOM 655 N N . LEU A 1 86 ? -15.408 4.331 10.425 1.00 98.19 86 LEU A N 1
ATOM 656 C CA . LEU A 1 86 ? -16.009 3.084 10.877 1.00 98.19 86 LEU A CA 1
ATOM 657 C C . LEU A 1 86 ? -16.066 3.008 12.409 1.00 98.19 86 LEU A C 1
ATOM 659 O O . LEU A 1 86 ? -17.084 2.578 12.948 1.00 98.19 86 LEU A O 1
ATOM 663 N N . ALA A 1 87 ? -15.035 3.499 13.103 1.00 98.38 87 ALA A N 1
ATOM 664 C CA . ALA A 1 87 ? -14.990 3.594 14.562 1.00 98.38 87 ALA A CA 1
ATOM 665 C C . ALA A 1 87 ? -16.095 4.496 15.135 1.00 98.38 87 ALA A C 1
ATOM 667 O O . ALA A 1 87 ? -16.692 4.177 16.162 1.00 98.38 87 ALA A O 1
ATOM 668 N N . LYS A 1 88 ? -16.412 5.606 14.454 1.00 98.12 88 LYS A N 1
ATOM 669 C CA . LYS A 1 88 ? -17.518 6.500 14.843 1.00 98.12 88 LYS A CA 1
ATOM 670 C C . LYS A 1 88 ? -18.879 5.840 14.637 1.00 98.12 88 LYS A C 1
ATOM 672 O O . LYS A 1 88 ? -19.772 6.025 15.458 1.00 98.12 88 LYS A O 1
ATOM 677 N N . ALA A 1 89 ? -19.029 5.087 13.548 1.00 98.00 89 ALA A N 1
ATOM 678 C CA . ALA A 1 89 ? -20.265 4.382 13.220 1.00 98.00 89 ALA A CA 1
ATOM 679 C C . ALA A 1 89 ? -20.503 3.139 14.096 1.00 98.00 89 ALA A C 1
ATOM 681 O O . ALA A 1 89 ? -21.649 2.737 14.271 1.00 98.00 89 ALA A O 1
ATOM 682 N N . ASN A 1 90 ? -19.444 2.555 14.672 1.00 97.31 90 ASN A N 1
ATOM 683 C CA . ASN A 1 90 ? -19.512 1.319 15.454 1.00 97.31 90 ASN A CA 1
ATOM 684 C C . ASN A 1 90 ? -18.859 1.484 16.841 1.00 97.31 90 ASN A C 1
ATOM 686 O O . ASN A 1 90 ? -17.771 0.949 17.073 1.00 97.31 90 ASN A O 1
ATOM 690 N N . PRO A 1 91 ? -19.520 2.175 17.793 1.00 96.56 91 PRO A N 1
ATOM 691 C CA . PRO A 1 91 ? -18.951 2.455 19.113 1.00 96.56 91 PRO A CA 1
ATOM 692 C C . PRO A 1 91 ? -18.514 1.210 19.897 1.00 96.56 91 PRO A C 1
ATOM 694 O O . PRO A 1 91 ? -17.541 1.276 20.643 1.00 96.56 91 PRO A O 1
ATOM 697 N N . THR A 1 92 ? -19.188 0.071 19.700 1.00 96.88 92 THR A N 1
ATOM 698 C CA . THR A 1 92 ? -18.844 -1.218 20.328 1.00 96.88 92 THR A CA 1
ATOM 699 C C . THR A 1 92 ? -17.420 -1.669 20.002 1.00 96.88 92 THR A C 1
ATOM 701 O O . THR A 1 92 ? -16.731 -2.201 20.864 1.00 96.88 92 THR A O 1
ATOM 704 N N . TYR A 1 93 ? -16.962 -1.423 18.773 1.00 97.62 93 TYR A N 1
ATOM 705 C CA . TYR A 1 93 ? -15.651 -1.854 18.278 1.00 97.62 93 TYR A CA 1
ATOM 706 C C . TYR A 1 93 ? -14.653 -0.701 18.182 1.00 97.62 93 TYR A C 1
ATOM 708 O O . TYR A 1 93 ? -13.601 -0.837 17.558 1.00 97.62 93 TYR A O 1
ATOM 716 N N . LYS A 1 94 ? -14.986 0.449 18.781 1.00 97.25 94 LYS A N 1
ATOM 717 C CA . LYS A 1 94 ? -14.269 1.709 18.592 1.00 97.25 94 LYS A CA 1
ATOM 718 C C . LYS A 1 94 ? -12.761 1.557 18.786 1.00 97.25 94 LYS A C 1
ATOM 720 O O . LYS A 1 94 ? -12.015 1.960 17.905 1.00 97.25 94 LYS A O 1
ATOM 725 N N . THR A 1 95 ? -12.329 0.929 19.878 1.00 97.94 95 THR A N 1
ATOM 726 C CA . THR A 1 95 ? -10.904 0.766 20.199 1.00 97.94 95 THR A CA 1
ATOM 727 C C . THR A 1 95 ? -10.139 0.018 19.106 1.00 97.94 95 THR A C 1
ATOM 729 O O . THR A 1 95 ? -9.127 0.519 18.629 1.00 97.94 95 THR A O 1
ATOM 732 N N . ALA A 1 96 ? -10.635 -1.142 18.664 1.00 98.31 96 ALA A N 1
ATOM 733 C CA . ALA A 1 96 ? -9.973 -1.940 17.628 1.00 98.31 96 ALA A CA 1
ATOM 734 C C . ALA A 1 96 ? -9.947 -1.211 16.272 1.00 98.31 96 ALA A C 1
ATOM 736 O O . ALA A 1 96 ? -8.952 -1.237 15.550 1.00 98.31 96 ALA A O 1
ATOM 737 N N . LEU A 1 97 ? -11.026 -0.499 15.938 1.00 98.62 97 LEU A N 1
ATOM 738 C CA . LEU A 1 97 ? -11.115 0.274 14.699 1.00 98.62 97 LEU A CA 1
ATOM 739 C C . LEU A 1 97 ? -10.200 1.5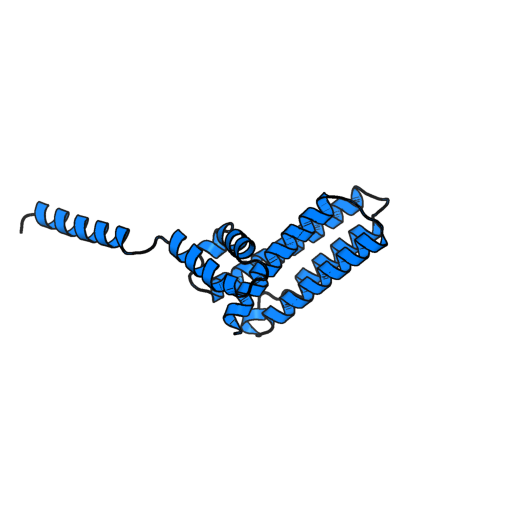14 14.719 1.00 98.62 97 LEU A C 1
ATOM 741 O O . LEU A 1 97 ? -9.588 1.836 13.703 1.00 98.62 97 LEU A O 1
ATOM 745 N N . GLU A 1 98 ? -10.057 2.190 15.862 1.00 98.44 98 GLU A N 1
ATOM 746 C CA . GLU A 1 98 ? -9.111 3.304 16.038 1.00 98.44 98 GLU A CA 1
ATOM 747 C C . GLU A 1 98 ? -7.648 2.836 16.010 1.00 98.44 98 GLU A C 1
ATOM 749 O O . GLU A 1 98 ? -6.793 3.538 15.462 1.00 98.44 98 GLU A O 1
ATOM 754 N N . GLN A 1 99 ? -7.358 1.639 16.528 1.00 98.31 99 GLN A N 1
ATOM 755 C CA . GLN A 1 99 ? -6.044 1.005 16.383 1.00 98.31 99 GLN A CA 1
ATOM 756 C C . GLN A 1 99 ? -5.720 0.758 14.909 1.00 98.31 99 GLN A C 1
ATOM 758 O O . GLN A 1 99 ? -4.693 1.228 14.432 1.00 98.31 99 GLN A O 1
ATOM 763 N N . CYS A 1 100 ? -6.635 0.156 14.144 1.00 98.56 100 CYS A N 1
ATOM 764 C CA . CYS A 1 100 ? -6.461 0.023 12.696 1.00 98.56 100 CYS A CA 1
ATOM 765 C C . CYS A 1 100 ? -6.211 1.367 12.004 1.00 98.56 100 CYS A C 1
ATOM 767 O O . CYS A 1 100 ? -5.285 1.488 11.205 1.00 98.56 100 CYS A O 1
ATOM 769 N N . ALA A 1 101 ? -6.995 2.401 12.325 1.00 98.56 101 ALA A N 1
ATOM 770 C CA . ALA A 1 101 ? -6.782 3.731 11.757 1.00 98.56 101 ALA A CA 1
ATOM 771 C C . ALA A 1 101 ? -5.369 4.274 12.043 1.00 98.56 101 ALA A C 1
ATOM 773 O O . ALA A 1 101 ? -4.787 4.937 11.179 1.00 98.56 101 ALA A O 1
ATOM 774 N N . THR A 1 102 ? -4.828 3.982 13.229 1.00 98.44 102 THR A N 1
ATOM 775 C CA . THR A 1 102 ? -3.474 4.366 13.652 1.00 98.44 102 THR A CA 1
ATOM 776 C C . THR A 1 102 ? -2.409 3.609 12.866 1.00 98.44 102 THR A C 1
ATOM 778 O O . THR A 1 102 ? -1.575 4.260 12.244 1.00 98.44 102 THR A O 1
ATOM 781 N N . HIS A 1 103 ? -2.508 2.284 12.761 1.00 98.38 103 HIS A N 1
ATOM 782 C CA . HIS A 1 103 ? -1.562 1.464 11.995 1.00 98.38 103 HIS A CA 1
ATOM 783 C C . HIS A 1 103 ? -1.490 1.877 10.516 1.00 98.38 103 HIS A C 1
ATOM 785 O O . HIS A 1 103 ? -0.415 2.070 9.953 1.00 98.38 103 HIS A O 1
ATOM 791 N N . PHE A 1 104 ? -2.630 2.162 9.875 1.00 98.19 104 PHE A N 1
ATOM 792 C CA . PHE A 1 104 ? -2.611 2.681 8.500 1.00 98.19 104 PHE A CA 1
ATOM 793 C C . PHE A 1 104 ? -2.008 4.085 8.386 1.00 98.19 104 PHE A C 1
ATOM 795 O O . PHE A 1 104 ? -1.486 4.445 7.332 1.00 98.19 104 PHE A O 1
ATOM 802 N N . LYS A 1 105 ? -2.057 4.894 9.448 1.00 97.31 105 LYS A N 1
ATOM 803 C CA . LYS A 1 105 ? -1.369 6.188 9.496 1.00 97.31 105 LYS A CA 1
ATOM 804 C C . LYS A 1 105 ? 0.140 6.009 9.687 1.00 97.31 105 LYS A C 1
ATOM 806 O O . LYS A 1 105 ? 0.901 6.758 9.080 1.00 97.31 105 LYS A O 1
ATOM 811 N N . GLU A 1 106 ? 0.569 5.031 10.474 1.00 95.75 106 GLU A N 1
ATOM 812 C CA . GLU A 1 106 ? 1.981 4.663 10.649 1.00 95.75 106 GLU A CA 1
ATOM 813 C C . GLU A 1 106 ? 2.568 4.119 9.340 1.00 95.75 106 GLU A C 1
ATOM 815 O O . GLU A 1 106 ? 3.617 4.587 8.902 1.00 95.75 106 GLU A O 1
ATOM 820 N N . ALA A 1 107 ? 1.822 3.294 8.598 1.00 95.38 107 ALA A N 1
ATOM 821 C CA . ALA A 1 107 ? 2.213 2.856 7.256 1.00 95.38 107 ALA A CA 1
ATOM 822 C C . ALA A 1 107 ? 2.467 4.031 6.284 1.00 95.38 107 ALA A C 1
ATOM 824 O O . ALA A 1 107 ? 3.346 3.951 5.430 1.00 95.38 107 ALA A O 1
ATOM 825 N N . VAL 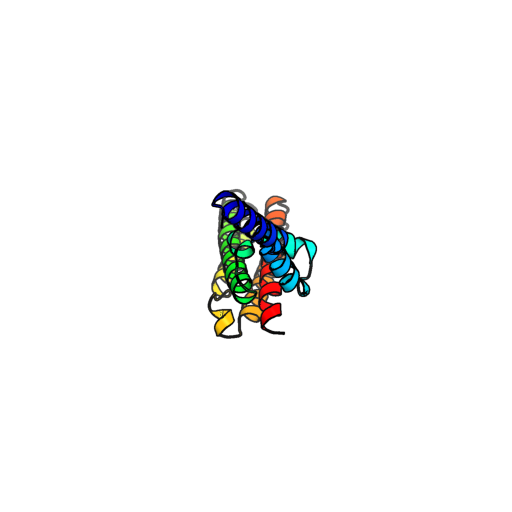A 1 108 ? 1.742 5.154 6.415 1.00 94.19 108 VAL A N 1
ATOM 826 C CA . VAL A 1 108 ? 2.004 6.387 5.636 1.00 94.19 108 VAL A CA 1
ATOM 827 C C . VAL A 1 108 ? 3.307 7.069 6.055 1.00 94.19 108 VAL A C 1
ATOM 829 O O . VAL A 1 108 ? 3.940 7.723 5.223 1.00 94.19 108 VAL A O 1
ATOM 832 N N . GLN A 1 109 ? 3.664 6.987 7.339 1.00 90.12 109 GLN A N 1
ATOM 833 C CA . GLN A 1 109 ? 4.878 7.590 7.887 1.00 90.12 109 GLN A CA 1
ATOM 834 C C . GLN A 1 109 ? 6.120 6.797 7.490 1.00 90.12 109 GLN A C 1
ATOM 836 O O . GLN A 1 109 ? 7.117 7.410 7.115 1.00 90.12 109 GLN A O 1
ATOM 841 N N . PHE A 1 110 ? 6.041 5.465 7.528 1.00 88.06 110 PHE A N 1
ATOM 842 C CA . PHE A 1 110 ? 7.138 4.594 7.114 1.00 88.06 110 PHE A CA 1
ATOM 843 C C . PHE A 1 110 ? 7.351 4.592 5.603 1.00 88.06 110 PHE A C 1
ATOM 845 O O . PHE A 1 110 ? 8.493 4.537 5.164 1.00 88.06 110 PHE A O 1
ATOM 852 N N . LEU A 1 111 ? 6.285 4.717 4.803 1.00 91.75 111 LEU A N 1
ATOM 853 C CA . LEU A 1 111 ? 6.402 4.729 3.346 1.00 91.75 111 LEU A CA 1
ATOM 854 C C . LEU A 1 111 ? 6.999 6.048 2.823 1.00 91.75 111 LEU A C 1
ATOM 856 O O . LEU A 1 111 ? 6.285 6.955 2.373 1.00 91.75 111 LEU A O 1
ATOM 860 N N . ASN A 1 112 ? 8.327 6.148 2.879 1.00 84.38 112 ASN A N 1
ATOM 861 C CA . ASN A 1 112 ? 9.088 7.267 2.348 1.00 84.38 112 ASN A CA 1
ATOM 862 C C . ASN A 1 112 ? 9.116 7.208 0.815 1.00 84.38 112 ASN A C 1
ATOM 864 O O . ASN A 1 112 ? 9.687 6.302 0.215 1.00 84.38 112 ASN A O 1
ATOM 868 N N . LEU A 1 113 ? 8.548 8.220 0.156 1.00 82.50 113 LEU A N 1
ATOM 869 C CA . LEU A 1 113 ? 8.543 8.291 -1.311 1.00 82.50 113 LEU A CA 1
ATOM 870 C C . LEU A 1 113 ? 9.941 8.522 -1.907 1.00 82.50 113 LEU A C 1
ATOM 872 O O . LEU A 1 113 ? 10.141 8.282 -3.092 1.00 82.50 113 LEU A O 1
ATOM 876 N N . LEU A 1 114 ? 10.911 8.945 -1.091 1.00 81.94 114 LEU A N 1
ATOM 877 C CA . LEU A 1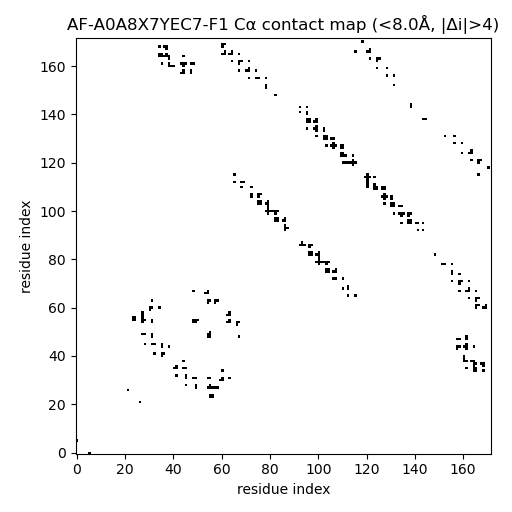 114 ? 12.326 9.016 -1.467 1.00 81.94 114 LEU A CA 1
ATOM 878 C C . LEU A 1 114 ? 13.076 7.702 -1.190 1.00 81.94 114 LEU A C 1
ATOM 880 O O . LEU A 1 114 ? 14.274 7.615 -1.454 1.00 81.94 114 LEU A O 1
ATOM 884 N N . GLY A 1 115 ? 12.394 6.671 -0.675 1.00 70.81 115 GLY A N 1
ATOM 885 C CA . GLY A 1 115 ? 12.999 5.386 -0.323 1.00 70.81 115 GLY A CA 1
ATOM 886 C C . GLY A 1 115 ? 13.668 4.689 -1.508 1.00 70.81 115 GLY A C 1
ATOM 887 O O . GLY A 1 115 ? 14.650 3.982 -1.317 1.00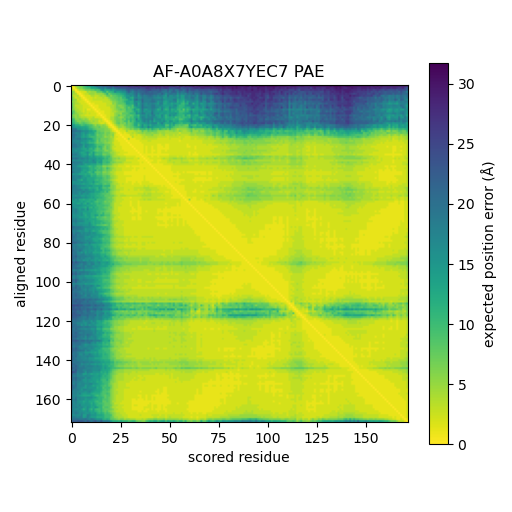 70.81 115 GLY A O 1
ATOM 888 N N . LEU A 1 116 ? 13.213 4.943 -2.743 1.00 80.00 116 LEU A N 1
ATOM 889 C CA . LEU A 1 116 ? 13.855 4.418 -3.956 1.00 80.00 116 LEU A CA 1
ATOM 890 C C . LEU A 1 116 ? 15.259 4.998 -4.171 1.00 80.00 116 LEU A C 1
ATOM 892 O O . LEU A 1 116 ? 16.167 4.279 -4.570 1.00 80.00 116 LEU A O 1
ATOM 896 N N . GLU A 1 117 ? 15.459 6.289 -3.898 1.00 83.06 117 GLU A N 1
ATOM 897 C CA . GLU A 1 117 ? 16.781 6.925 -3.997 1.00 83.06 117 GLU A CA 1
ATOM 898 C C . GLU A 1 117 ? 17.681 6.534 -2.820 1.00 83.06 117 GLU A C 1
ATOM 900 O O . GLU A 1 117 ? 18.898 6.442 -2.970 1.00 83.06 117 GLU A O 1
ATOM 905 N N . GLY A 1 118 ? 17.077 6.280 -1.656 1.00 79.31 118 GLY A N 1
ATOM 906 C CA . GLY A 1 118 ? 17.767 5.833 -0.448 1.00 79.31 118 GLY A CA 1
ATOM 907 C C . GLY A 1 118 ? 18.053 4.329 -0.376 1.00 79.31 118 GLY A C 1
ATOM 908 O O . GLY A 1 118 ? 18.751 3.912 0.545 1.00 79.31 118 GLY A O 1
ATOM 909 N N . GLY A 1 119 ? 17.521 3.517 -1.300 1.00 84.50 119 GLY A N 1
ATOM 910 C CA . GLY A 1 119 ? 17.610 2.051 -1.251 1.00 84.50 119 GLY A CA 1
ATOM 911 C C . GLY A 1 119 ? 16.866 1.419 -0.066 1.00 84.50 119 GLY A C 1
ATOM 912 O O . GLY A 1 119 ? 17.250 0.350 0.400 1.00 84.50 119 GLY A O 1
ATOM 913 N N . THR A 1 120 ? 15.850 2.103 0.471 1.00 89.50 120 THR A N 1
ATOM 914 C CA . THR A 1 120 ? 15.037 1.647 1.613 1.00 89.50 120 THR A CA 1
ATOM 915 C C . THR A 1 120 ? 13.603 1.310 1.226 1.00 89.50 120 THR A C 1
ATOM 917 O O . THR A 1 120 ? 12.838 0.877 2.081 1.00 89.50 120 THR A O 1
ATOM 920 N N . ALA A 1 121 ? 13.212 1.491 -0.038 1.00 92.75 121 ALA A N 1
ATOM 921 C CA . ALA A 1 121 ? 11.816 1.369 -0.446 1.00 92.75 121 ALA A CA 1
ATOM 922 C C . ALA A 1 121 ? 11.224 -0.020 -0.158 1.00 92.75 121 ALA A C 1
ATOM 924 O O . ALA A 1 121 ? 10.066 -0.106 0.251 1.00 92.75 121 ALA A O 1
ATOM 925 N N . SER A 1 122 ? 11.987 -1.105 -0.332 1.00 92.25 122 SER A N 1
ATOM 926 C CA . SER A 1 122 ? 11.486 -2.452 -0.023 1.00 92.25 122 SER A CA 1
ATOM 927 C C . SER A 1 122 ? 11.235 -2.629 1.469 1.00 92.25 122 SER A C 1
ATOM 929 O O . SER A 1 122 ? 10.195 -3.170 1.853 1.00 92.25 122 SER A O 1
ATOM 931 N N . LEU A 1 123 ? 12.143 -2.121 2.305 1.00 92.12 123 LEU A N 1
ATOM 932 C CA . LEU A 1 123 ? 12.001 -2.105 3.757 1.00 92.12 123 LEU A CA 1
ATOM 933 C C . LEU A 1 123 ? 10.789 -1.269 4.191 1.00 92.12 123 LEU A C 1
ATOM 935 O O . LEU A 1 123 ? 9.993 -1.724 5.008 1.00 92.12 123 LEU A O 1
ATOM 939 N N . ASP A 1 124 ? 10.602 -0.092 3.599 1.00 94.00 124 ASP A N 1
ATOM 940 C CA . ASP A 1 124 ? 9.482 0.806 3.893 1.00 94.00 124 ASP A CA 1
ATOM 941 C C . ASP A 1 124 ? 8.125 0.156 3.548 1.00 94.00 124 ASP A C 1
ATOM 943 O O . ASP A 1 124 ? 7.154 0.271 4.303 1.00 94.00 124 ASP A O 1
ATOM 947 N N . VAL A 1 125 ? 8.054 -0.585 2.433 1.00 95.00 125 VAL A N 1
ATOM 948 C CA . VAL A 1 125 ? 6.876 -1.394 2.070 1.00 95.00 125 VAL A CA 1
ATOM 949 C C . VAL A 1 125 ? 6.644 -2.518 3.083 1.00 95.00 125 VAL A C 1
ATOM 951 O O . VAL A 1 125 ? 5.498 -2.738 3.480 1.00 95.00 125 VAL A O 1
ATOM 954 N N . HIS A 1 126 ? 7.702 -3.206 3.525 1.00 92.56 126 HIS A N 1
ATOM 955 C CA . HIS A 1 126 ? 7.594 -4.281 4.518 1.00 92.56 126 HIS A CA 1
ATOM 956 C C . HIS A 1 126 ? 7.088 -3.767 5.867 1.00 92.56 126 HIS A C 1
ATOM 958 O O . HIS A 1 126 ? 6.172 -4.368 6.420 1.00 92.56 126 HIS A O 1
ATOM 964 N N . TYR A 1 127 ? 7.573 -2.618 6.345 1.00 93.44 127 TYR A N 1
ATOM 965 C CA . TYR A 1 127 ? 7.025 -2.006 7.557 1.00 93.44 127 TYR A CA 1
ATOM 966 C C . TYR A 1 127 ? 5.532 -1.704 7.420 1.00 93.44 127 TYR A C 1
ATOM 968 O O . TYR A 1 127 ? 4.760 -1.992 8.328 1.00 93.44 127 TYR A O 1
ATOM 976 N N . GLY A 1 128 ? 5.081 -1.208 6.263 1.00 93.94 128 GLY A N 1
ATOM 977 C CA . GLY A 1 128 ? 3.646 -1.058 6.018 1.00 93.94 128 GLY A CA 1
ATOM 978 C C . GLY A 1 128 ? 2.880 -2.387 6.097 1.00 93.94 128 GLY A C 1
ATOM 979 O O . GLY A 1 128 ? 1.778 -2.429 6.646 1.00 93.94 128 GLY A O 1
ATOM 980 N N . LEU A 1 129 ? 3.441 -3.475 5.556 1.00 93.31 129 LEU A N 1
ATOM 981 C CA . LEU A 1 129 ? 2.835 -4.810 5.627 1.00 93.31 129 LEU A CA 1
ATOM 982 C C . LEU A 1 129 ? 2.747 -5.337 7.071 1.00 93.31 129 LEU A C 1
ATOM 984 O O . LEU A 1 129 ? 1.786 -6.031 7.407 1.00 93.31 129 LEU A O 1
ATOM 988 N N . ASP A 1 130 ? 3.693 -4.979 7.935 1.00 94.44 130 ASP A N 1
ATOM 989 C CA . ASP A 1 130 ? 3.621 -5.301 9.360 1.00 94.44 130 ASP A CA 1
ATOM 990 C C . ASP A 1 130 ? 2.478 -4.539 10.048 1.00 94.44 130 ASP A C 1
ATOM 992 O O . ASP A 1 130 ? 1.701 -5.140 10.793 1.00 94.44 130 ASP A O 1
ATOM 996 N N . GLU A 1 131 ? 2.285 -3.255 9.729 1.00 96.25 131 GLU A N 1
ATOM 997 C CA . GLU A 1 131 ? 1.195 -2.440 10.287 1.00 96.25 131 GLU A CA 1
ATOM 998 C C . GLU A 1 131 ? -0.200 -2.993 9.953 1.00 96.25 131 GLU A C 1
ATOM 1000 O O . GLU A 1 131 ? -1.101 -3.019 10.798 1.00 96.25 131 GLU A O 1
ATOM 1005 N N . VAL A 1 132 ? -0.409 -3.500 8.731 1.00 96.56 132 VAL A N 1
ATOM 1006 C CA . VAL A 1 132 ? -1.702 -4.123 8.403 1.00 96.56 132 VAL A CA 1
ATOM 1007 C C . VAL A 1 132 ? -1.930 -5.414 9.193 1.00 96.56 132 VAL A C 1
ATOM 1009 O O . VAL A 1 132 ? -3.075 -5.703 9.547 1.00 96.56 132 VAL A O 1
ATOM 1012 N N . ASN A 1 133 ? -0.875 -6.165 9.521 1.00 96.31 133 ASN A N 1
ATOM 1013 C CA . ASN A 1 133 ? -0.996 -7.349 10.371 1.00 96.31 133 ASN A CA 1
ATOM 1014 C C . ASN A 1 133 ? -1.385 -6.949 11.804 1.00 96.31 133 ASN A C 1
ATOM 1016 O O . ASN A 1 133 ? -2.306 -7.544 12.358 1.00 96.31 133 ASN A O 1
ATOM 1020 N N . GLN A 1 134 ? -0.807 -5.870 12.349 1.00 97.31 134 GLN A N 1
ATOM 1021 C CA . GLN A 1 134 ? -1.204 -5.329 13.659 1.00 97.31 134 GLN A CA 1
ATOM 1022 C C . GLN A 1 134 ? -2.680 -4.905 13.693 1.00 97.31 134 GLN A C 1
ATOM 1024 O O . GLN A 1 134 ? -3.410 -5.217 14.636 1.00 97.31 134 GLN A O 1
ATOM 1029 N N . CYS A 1 135 ? -3.172 -4.261 12.628 1.00 98.06 135 CYS A N 1
ATOM 1030 C CA . CYS A 1 135 ? -4.602 -3.976 12.496 1.00 98.06 135 CYS A CA 1
ATOM 1031 C C . CYS A 1 135 ? -5.448 -5.261 12.498 1.00 98.06 135 CYS A C 1
ATOM 1033 O O . CYS A 1 135 ? -6.457 -5.336 13.199 1.00 98.06 135 CYS A O 1
ATOM 1035 N N . GLN A 1 136 ? -5.060 -6.291 11.742 1.00 97.75 136 GLN A N 1
ATOM 1036 C CA . GLN A 1 136 ? -5.806 -7.553 11.712 1.00 97.75 136 GLN A CA 1
ATOM 1037 C C . GLN A 1 136 ? -5.831 -8.250 13.078 1.00 97.75 136 GLN A C 1
ATOM 1039 O O . GLN A 1 136 ? -6.884 -8.757 13.475 1.00 97.75 136 GLN A O 1
ATOM 1044 N N . ASP A 1 137 ? -4.728 -8.208 13.822 1.00 97.88 137 ASP A N 1
ATOM 1045 C CA . ASP A 1 137 ? -4.646 -8.733 15.186 1.00 97.88 137 ASP A CA 1
ATOM 1046 C C . ASP A 1 137 ? -5.562 -7.964 16.146 1.00 97.88 137 ASP A C 1
ATOM 1048 O O . ASP A 1 137 ? -6.268 -8.577 16.957 1.00 97.88 137 ASP A O 1
ATOM 1052 N N . ALA A 1 138 ? -5.634 -6.635 16.014 1.00 97.19 138 ALA A N 1
ATOM 1053 C CA . ALA A 1 138 ? -6.561 -5.796 16.772 1.00 97.19 138 ALA A CA 1
ATOM 1054 C C . ALA A 1 138 ? -8.031 -6.129 16.462 1.00 97.19 138 ALA A C 1
ATOM 1056 O O . ALA A 1 138 ? -8.842 -6.281 17.382 1.00 97.19 138 ALA A O 1
ATOM 1057 N N . LEU A 1 139 ? -8.388 -6.296 15.182 1.00 98.00 139 LEU A N 1
ATOM 1058 C CA . LEU A 1 139 ? -9.743 -6.694 14.778 1.00 98.00 139 LEU A CA 1
ATOM 1059 C C . LEU A 1 139 ? -10.104 -8.085 15.303 1.00 98.00 139 LEU A C 1
ATOM 1061 O O . LEU A 1 139 ? -11.204 -8.275 15.822 1.00 98.00 139 LEU A O 1
ATOM 1065 N N . SER A 1 140 ? -9.178 -9.039 15.203 1.00 97.56 140 SER A N 1
ATOM 1066 C CA . SER A 1 140 ? -9.360 -10.408 15.689 1.00 97.56 140 SER A CA 1
ATOM 1067 C C . SER A 1 140 ? -9.565 -10.442 17.206 1.00 97.56 140 SER A C 1
ATOM 1069 O O . SER A 1 140 ? -10.548 -11.007 17.690 1.00 97.56 140 SER A O 1
ATOM 1071 N N . SER A 1 141 ? -8.701 -9.748 17.954 1.00 96.31 141 SER A N 1
ATOM 1072 C CA . SER A 1 141 ? -8.772 -9.638 19.418 1.00 96.31 141 SER A CA 1
ATOM 1073 C C . SER A 1 141 ? -10.039 -8.920 19.890 1.00 96.31 141 SER A C 1
ATOM 1075 O O . SER A 1 141 ? -10.605 -9.262 20.924 1.00 96.31 141 SER A O 1
ATOM 1077 N N . GLY A 1 142 ? -10.508 -7.935 19.119 1.00 94.69 142 GLY A N 1
ATOM 1078 C CA . GLY A 1 142 ? -11.775 -7.242 19.352 1.00 94.69 142 GLY A CA 1
ATOM 1079 C C . GLY A 1 142 ? -13.012 -8.001 18.860 1.00 94.69 142 GLY A C 1
ATOM 1080 O O . GLY A 1 142 ? -14.116 -7.467 18.968 1.00 94.69 142 GLY A O 1
ATOM 1081 N N . HIS A 1 143 ? -12.843 -9.204 18.295 1.00 96.62 143 HIS A N 1
ATOM 1082 C CA . HIS A 1 143 ? -13.896 -9.997 17.653 1.00 96.62 143 HIS A CA 1
ATOM 1083 C C . HIS A 1 143 ? -14.731 -9.190 16.642 1.00 96.62 143 HIS A C 1
ATOM 1085 O O . HIS A 1 143 ? -15.951 -9.340 16.543 1.00 96.62 143 HIS A O 1
ATOM 1091 N N . VAL A 1 144 ? -14.069 -8.304 15.896 1.00 96.62 144 VAL A N 1
ATOM 1092 C CA . VAL A 1 144 ? -14.712 -7.420 14.926 1.00 96.62 144 VAL A CA 1
ATOM 1093 C C . VAL A 1 144 ? -15.002 -8.202 13.650 1.00 96.62 144 VAL A C 1
ATOM 1095 O O . VAL A 1 144 ? -14.090 -8.591 12.925 1.00 96.62 144 VAL A O 1
ATOM 1098 N N . GLN A 1 145 ? -16.283 -8.394 13.347 1.00 94.50 145 GLN A N 1
ATOM 1099 C CA . GLN A 1 145 ? -16.737 -9.008 12.099 1.00 94.50 145 GLN A CA 1
ATOM 1100 C C . GLN A 1 145 ? -17.528 -7.985 11.290 1.00 94.50 145 GLN A C 1
ATOM 1102 O O . GLN A 1 145 ? -18.743 -7.860 11.418 1.00 94.50 145 GLN A O 1
ATOM 1107 N N . ILE A 1 146 ? -16.802 -7.199 10.497 1.00 96.44 146 ILE A N 1
ATOM 1108 C CA . ILE A 1 146 ? -17.372 -6.193 9.602 1.00 96.44 146 ILE A CA 1
ATOM 1109 C C . ILE A 1 146 ? -16.783 -6.418 8.210 1.00 96.44 146 ILE A C 1
ATOM 1111 O O . ILE A 1 146 ? -15.606 -6.138 7.982 1.00 96.44 146 ILE A O 1
ATOM 1115 N N . ASP A 1 147 ? -17.605 -6.865 7.263 1.00 97.56 147 ASP A N 1
ATOM 1116 C CA . ASP A 1 147 ? -17.159 -7.224 5.908 1.00 97.56 147 ASP A CA 1
ATOM 1117 C C . ASP A 1 147 ? -16.433 -6.079 5.195 1.00 97.56 147 ASP A C 1
ATOM 1119 O O . ASP A 1 147 ? -15.432 -6.291 4.509 1.00 97.56 147 ASP A O 1
ATOM 1123 N N . SER A 1 148 ? -16.883 -4.838 5.401 1.00 98.00 148 SER A N 1
ATOM 1124 C CA . SER A 1 148 ? -16.234 -3.667 4.811 1.00 98.00 148 SER A CA 1
ATOM 1125 C C . SER A 1 148 ? -14.828 -3.415 5.369 1.00 98.00 148 SER A C 1
ATOM 1127 O O . SER A 1 148 ? -13.987 -2.893 4.643 1.00 98.00 148 SER A O 1
ATOM 1129 N N . ALA A 1 149 ? -14.547 -3.799 6.622 1.00 97.88 149 ALA A N 1
ATOM 1130 C CA . ALA A 1 149 ? -13.197 -3.733 7.190 1.00 97.88 149 ALA A CA 1
ATOM 1131 C C . ALA A 1 149 ? -12.274 -4.769 6.530 1.00 97.88 149 ALA A C 1
ATOM 1133 O O . ALA A 1 149 ? -11.165 -4.442 6.115 1.00 97.88 149 ALA A O 1
ATOM 1134 N N . THR A 1 150 ? -12.760 -5.998 6.346 1.00 97.44 150 THR A N 1
ATOM 1135 C CA . THR A 1 150 ? -12.023 -7.048 5.629 1.00 97.44 150 THR A CA 1
ATOM 1136 C C . THR A 1 150 ? -11.752 -6.647 4.178 1.00 97.44 150 THR A C 1
ATOM 1138 O O . THR A 1 150 ? -10.629 -6.770 3.694 1.00 97.44 150 THR A O 1
ATOM 1141 N N . SER A 1 151 ? -12.762 -6.111 3.486 1.00 97.88 151 SER A N 1
ATOM 1142 C CA . SER A 1 151 ? -12.645 -5.708 2.084 1.00 97.88 151 SER A CA 1
ATOM 1143 C C . SER A 1 151 ? -11.635 -4.579 1.879 1.00 97.88 151 SER A C 1
ATOM 1145 O O . SER A 1 151 ? -10.820 -4.668 0.958 1.00 97.88 151 SER A O 1
ATOM 1147 N N . ILE A 1 152 ? -11.640 -3.546 2.734 1.00 98.19 152 ILE A N 1
ATOM 1148 C CA . ILE A 1 152 ? -10.684 -2.441 2.589 1.00 98.19 152 ILE A CA 1
ATOM 1149 C C . ILE A 1 152 ? -9.250 -2.896 2.888 1.00 98.19 152 ILE A C 1
ATOM 1151 O O . ILE A 1 152 ? -8.336 -2.510 2.166 1.00 98.19 152 ILE A O 1
ATOM 1155 N N . ILE A 1 153 ? -9.054 -3.779 3.876 1.00 98.31 153 ILE A N 1
ATOM 1156 C CA . ILE A 1 153 ? -7.741 -4.365 4.181 1.00 98.31 153 ILE A CA 1
ATOM 1157 C C . ILE A 1 153 ? -7.232 -5.172 2.987 1.00 98.31 153 ILE A C 1
ATOM 1159 O O . ILE A 1 153 ? -6.073 -5.038 2.604 1.00 98.31 153 ILE A O 1
ATOM 1163 N N . GLN A 1 154 ? -8.088 -5.989 2.370 1.00 97.12 154 GLN A N 1
ATOM 1164 C CA . GLN A 1 154 ? -7.680 -6.794 1.222 1.00 97.12 154 GLN A CA 1
ATOM 1165 C C . GLN A 1 154 ? -7.291 -5.919 0.027 1.00 97.12 154 GLN A C 1
ATOM 1167 O O . GLN A 1 154 ? -6.262 -6.165 -0.601 1.00 97.12 154 GLN A O 1
ATOM 1172 N N . LYS A 1 155 ? -8.073 -4.870 -0.258 1.00 97.12 155 LYS A N 1
ATOM 1173 C CA . LYS A 1 155 ? -7.737 -3.888 -1.298 1.00 97.12 155 LYS A CA 1
ATOM 1174 C C . LYS A 1 155 ? -6.385 -3.232 -1.022 1.00 97.12 155 LYS A C 1
ATOM 1176 O O . LYS A 1 155 ? -5.550 -3.151 -1.920 1.00 97.12 155 LYS A O 1
ATOM 1181 N N . TRP A 1 156 ? -6.158 -2.815 0.220 1.00 98.06 156 TRP A N 1
ATOM 1182 C CA . TRP A 1 156 ? -4.899 -2.223 0.649 1.00 98.06 156 TRP A CA 1
ATOM 1183 C C . TRP A 1 156 ? -3.714 -3.179 0.441 1.00 98.06 156 TRP A C 1
ATOM 1185 O O . TRP A 1 156 ? -2.714 -2.786 -0.158 1.00 98.06 156 TRP A O 1
ATOM 1195 N N . LYS A 1 157 ? -3.850 -4.454 0.840 1.00 97.19 157 LYS A N 1
ATOM 1196 C CA . LYS A 1 157 ? -2.801 -5.476 0.668 1.00 97.19 157 LYS A CA 1
ATOM 1197 C C . LYS A 1 157 ? -2.466 -5.706 -0.800 1.00 97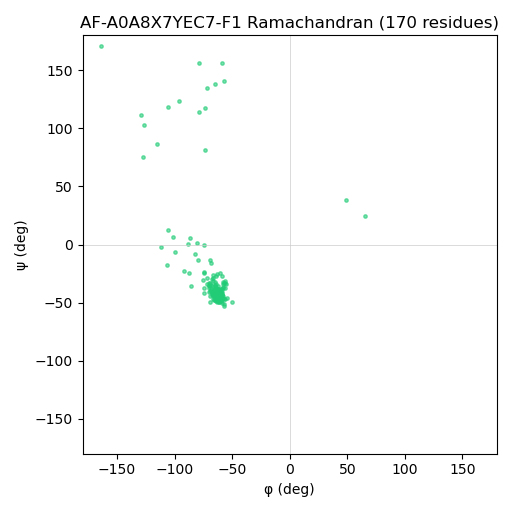.19 157 LYS A C 1
ATOM 1199 O O . LYS A 1 157 ? -1.294 -5.781 -1.143 1.00 97.19 157 LYS A O 1
ATOM 1204 N N . THR A 1 158 ? -3.475 -5.764 -1.667 1.00 96.44 158 THR A N 1
ATOM 1205 C CA . THR A 1 158 ? -3.280 -5.882 -3.119 1.00 96.44 158 THR A CA 1
ATOM 1206 C C . THR A 1 158 ? -2.473 -4.709 -3.687 1.00 96.44 158 THR A C 1
ATOM 1208 O O . THR A 1 158 ? -1.569 -4.914 -4.495 1.00 96.44 158 THR A O 1
ATOM 1211 N N . VAL A 1 159 ? -2.754 -3.480 -3.244 1.00 97.19 159 VAL A N 1
ATOM 1212 C CA . VAL A 1 159 ? -1.989 -2.299 -3.670 1.00 97.19 159 VAL A CA 1
ATOM 1213 C C . VAL A 1 159 ? -0.546 -2.351 -3.159 1.00 97.19 159 VAL A C 1
ATOM 1215 O O . VAL A 1 159 ? 0.378 -2.056 -3.918 1.00 97.19 159 VAL A O 1
ATOM 1218 N N . TYR A 1 160 ? -0.339 -2.747 -1.902 1.00 96.44 160 TYR A N 1
ATOM 1219 C CA . TYR A 1 160 ? 0.999 -2.862 -1.316 1.00 96.44 160 TYR A CA 1
ATOM 1220 C C . TYR A 1 160 ? 1.833 -3.989 -1.933 1.00 96.44 160 TYR A C 1
ATOM 1222 O O . TYR A 1 160 ? 3.027 -3.794 -2.137 1.00 96.44 160 TYR A O 1
ATOM 1230 N N . ASP A 1 161 ? 1.225 -5.122 -2.298 1.00 96.12 161 ASP A N 1
ATOM 1231 C CA . ASP A 1 161 ? 1.897 -6.199 -3.041 1.00 96.12 161 ASP A CA 1
ATOM 1232 C C . ASP A 1 161 ? 2.400 -5.698 -4.404 1.00 96.12 161 ASP A C 1
ATOM 1234 O O . ASP A 1 161 ? 3.557 -5.908 -4.764 1.00 96.12 161 ASP A O 1
ATOM 1238 N N . ALA A 1 162 ? 1.570 -4.942 -5.132 1.00 97.19 162 ALA A N 1
ATOM 1239 C CA . ALA A 1 162 ? 1.969 -4.351 -6.408 1.00 97.19 162 ALA A CA 1
ATOM 1240 C C . ALA A 1 162 ? 3.108 -3.325 -6.256 1.00 97.19 162 ALA A C 1
ATOM 1242 O O . ALA A 1 162 ? 4.039 -3.310 -7.063 1.00 97.19 162 ALA A O 1
ATOM 1243 N N . ALA A 1 163 ? 3.063 -2.487 -5.214 1.00 96.94 163 ALA A N 1
ATOM 1244 C CA . ALA A 1 163 ? 4.142 -1.548 -4.912 1.00 96.94 163 ALA A CA 1
ATOM 1245 C C . ALA A 1 163 ? 5.440 -2.270 -4.525 1.00 96.94 163 ALA A C 1
ATOM 1247 O O . ALA A 1 163 ? 6.502 -1.936 -5.049 1.00 96.94 163 ALA A O 1
ATOM 1248 N N . GLY A 1 164 ? 5.352 -3.298 -3.678 1.00 96.12 164 GLY A N 1
ATOM 1249 C CA . GLY A 1 164 ? 6.488 -4.130 -3.290 1.00 96.12 164 GLY A CA 1
ATOM 1250 C C . GLY A 1 164 ? 7.140 -4.820 -4.484 1.00 96.12 164 GLY A C 1
ATOM 1251 O O . GLY A 1 164 ? 8.358 -4.769 -4.622 1.00 96.12 164 GLY A O 1
ATOM 1252 N N . ALA A 1 165 ? 6.345 -5.381 -5.396 1.00 96.56 165 ALA A N 1
ATOM 1253 C CA . ALA A 1 165 ? 6.849 -6.001 -6.621 1.00 96.56 165 ALA A CA 1
ATOM 1254 C C . ALA A 1 165 ? 7.566 -4.996 -7.539 1.00 96.56 165 ALA A C 1
ATOM 1256 O O . ALA A 1 165 ? 8.641 -5.284 -8.077 1.00 96.56 165 ALA A O 1
ATOM 1257 N N . ALA A 1 166 ? 7.001 -3.792 -7.684 1.00 96.25 166 ALA A N 1
ATOM 1258 C CA . ALA A 1 166 ? 7.605 -2.731 -8.480 1.00 96.25 166 ALA A CA 1
ATOM 1259 C C . ALA A 1 166 ? 8.955 -2.274 -7.922 1.00 96.25 166 ALA A C 1
ATOM 1261 O O . ALA A 1 166 ? 9.909 -2.124 -8.683 1.00 96.25 166 ALA A O 1
ATOM 1262 N N . VAL A 1 167 ? 9.057 -2.123 -6.601 1.00 95.69 167 VAL A N 1
ATOM 1263 C CA . VAL A 1 167 ? 10.323 -1.813 -5.929 1.00 95.69 167 VAL A CA 1
ATOM 1264 C C . VAL A 1 167 ? 11.320 -2.964 -6.063 1.00 95.69 167 VAL A C 1
ATOM 1266 O O . VAL A 1 167 ? 12.454 -2.743 -6.478 1.00 95.69 167 VAL A O 1
ATOM 1269 N N . ALA A 1 168 ? 10.892 -4.200 -5.794 1.00 93.94 168 ALA A N 1
ATOM 1270 C CA . ALA A 1 168 ? 11.748 -5.381 -5.874 1.00 93.94 168 ALA A CA 1
ATOM 1271 C C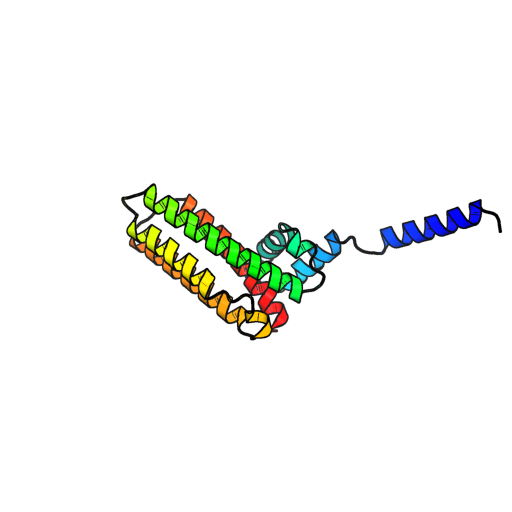 . ALA A 1 168 ? 12.357 -5.564 -7.272 1.00 93.94 168 ALA A C 1
ATOM 1273 O O . ALA A 1 168 ? 13.486 -6.021 -7.393 1.00 93.94 168 ALA A O 1
ATOM 1274 N N . THR A 1 169 ? 11.652 -5.164 -8.330 1.00 93.56 169 THR A N 1
ATOM 1275 C CA . THR A 1 169 ? 12.177 -5.214 -9.705 1.00 93.56 169 THR A CA 1
ATOM 1276 C C . THR A 1 169 ? 13.399 -4.314 -9.921 1.00 93.56 169 THR A C 1
ATOM 1278 O O . THR A 1 169 ? 14.180 -4.563 -10.832 1.00 93.56 169 THR A O 1
ATOM 1281 N N . LEU A 1 170 ? 13.558 -3.255 -9.125 1.00 92.19 170 LEU A N 1
ATOM 1282 C CA . LEU A 1 170 ? 14.682 -2.318 -9.226 1.00 92.19 170 LEU A CA 1
ATOM 1283 C C . LEU A 1 170 ? 15.859 -2.705 -8.329 1.00 92.19 170 LEU A C 1
ATOM 1285 O O . LEU A 1 170 ? 16.980 -2.268 -8.573 1.00 92.19 170 LEU A O 1
ATOM 1289 N N . GLU A 1 171 ? 15.588 -3.478 -7.280 1.00 86.56 171 GLU A N 1
ATOM 1290 C CA . GLU A 1 171 ? 16.566 -3.863 -6.259 1.00 86.56 171 GLU A CA 1
ATOM 1291 C C . GLU A 1 171 ? 17.142 -5.279 -6.472 1.00 86.56 171 GLU A C 1
ATOM 1293 O O . GLU A 1 171 ? 18.083 -5.656 -5.773 1.00 86.56 171 GLU A O 1
ATOM 1298 N N . ASN A 1 172 ? 16.617 -6.043 -7.441 1.00 74.88 172 ASN A N 1
ATOM 1299 C CA . ASN A 1 172 ? 17.120 -7.359 -7.871 1.00 74.88 172 ASN A CA 1
ATOM 1300 C C . ASN A 1 172 ? 17.790 -7.295 -9.248 1.00 74.88 172 ASN A C 1
ATOM 1302 O O . ASN A 1 172 ? 18.778 -8.040 -9.444 1.00 74.88 172 ASN A O 1
#

Organism: Populus tomentosa (NCBI:txid118781)

InterPro domains:
  IPR006501 Pectinesterase inhibitor domain [PF04043] (32-139)
  IPR006501 Pectinesterase inhibitor domain [TIGR01614] (5-112)
  IPR035513 Invertase/pectin methylesterase inhibitor domain superfamily [G3DSA:1.20.140.40] (30-170)
  IPR035513 Invertase/pectin methylesterase inhibitor domain superfamily [SSF101148] (33-146)

Secondary structure (DSSP, 8-state):
--HHHHHHHHHHHHHHHHHHSPPHHHHHHHHHHHHGGGSSSHHHHHHHHHTSHHHHT-SSHHHHHHHHHHHHHHHHHHHHHHHHHHHHH-GGGHHHHHHHHHHHHHHHHH--TTHHHHT-HHHHHHHHHHHHHHHHHHHHHTT---HHHHHHHHHHHHHHHHHHHHHHHHH-

pLDDT: mean 92.22, std 8.06, range [54.66, 98.69]

Sequence (172 aa):
MDSKNQIMIFAAIVLYLFLHFPSQTEAGVELASKVCKYSQNYESCVQTLTSHPQTLGAPNEKAIAEKALEIARKESVGTSVFFTGLAKANPTYKTALEQCATHFKEAVQFLNLLGLEGGTASLDVHYGLDEVNQCQDALSSGHVQIDSATSIIQKWKTVYDAAGAAVATLEN

Mean predicted aligned error: 6.21 Å

Solvent-accessible surface area (backbone atoms only — not comparable to full-atom values): 8651 Å² total; per-residue (Å²): 132,60,72,67,58,53,53,52,51,51,50,52,50,53,50,50,49,66,74,71,49,74,50,66,63,55,51,13,48,53,52,36,52,61,26,19,71,68,26,93,46,45,69,61,17,29,52,57,39,56,72,33,67,70,33,23,68,30,90,44,66,67,48,29,20,55,41,29,46,53,49,33,42,51,44,25,52,52,48,16,53,47,27,48,52,49,19,70,77,36,68,92,47,23,69,32,28,44,48,29,17,47,28,27,48,47,27,40,68,50,46,48,88,61,16,72,83,70,75,38,37,57,59,21,46,48,53,28,55,50,26,55,50,53,23,51,52,34,27,58,75,59,68,61,87,50,71,69,60,56,51,51,52,52,54,44,50,50,41,42,37,33,19,40,5,23,38,46,59,76,77,109

Foldseek 3Di:
DDPVVVVVVVVVVVVVCVVPDDDLQRVLLVQQLLLLPQFPDSVLLSCLQSVDPQSSNQPHLVSNLLVLLVVLLVLLQVLLVVLCVVLVVCVLLNVLSNLLSVLSVVLNVLSDSCCLVVVCNLVSLVSNVVSLVSSVVSCVVSVPDDVVNVVSSVVSVSSSSSSNSSSVSVVD